Protein AF-A0A7S0H4V8-F1 (afdb_monomer)

Mean predicted aligned error: 13.7 Å

Nearest PDB structures (foldseek):
  8rz0-assembly2_C  TM=3.492E-01  e=2.418E+00  synthetic construct
  4it4-assembly7_A  TM=3.641E-01  e=3.269E+00  Drosophila melanogaster
  6y06-assembly1_A  TM=3.428E-01  e=9.391E+00  synthetic construct

pLDDT: mean 73.28, std 20.83, range [31.78, 95.0]

Organism: NCBI:txid33657

Radius of gyration: 23.45 Å; Cα contacts (8 Å, |Δi|>4): 124; chains: 1; bounding box: 43×92×41 Å

Structure (mmCIF, N/CA/C/O backbone):
data_AF-A0A7S0H4V8-F1
#
_entry.id   AF-A0A7S0H4V8-F1
#
loop_
_atom_site.group_PDB
_atom_site.id
_atom_site.type_symbol
_atom_site.label_atom_id
_atom_site.label_alt_id
_atom_site.label_comp_id
_atom_site.label_asym_id
_atom_site.label_entity_id
_atom_site.label_seq_id
_atom_site.pdbx_PDB_ins_code
_atom_site.Cartn_x
_atom_site.Cartn_y
_atom_site.Cartn_z
_atom_site.occupancy
_atom_site.B_iso_or_equiv
_atom_site.auth_seq_id
_atom_site.auth_comp_id
_atom_site.auth_asym_id
_atom_site.auth_atom_id
_atom_site.pdbx_PDB_model_num
ATOM 1 N N . GLY A 1 1 ? 16.195 70.737 -17.981 1.00 36.06 1 GLY A N 1
ATOM 2 C CA . GLY A 1 1 ? 15.405 70.785 -16.743 1.00 36.06 1 GLY A CA 1
ATOM 3 C C . GLY A 1 1 ? 14.201 69.910 -16.961 1.00 36.06 1 GLY A C 1
ATOM 4 O O . GLY A 1 1 ? 13.588 70.066 -18.002 1.00 36.06 1 GLY A O 1
ATOM 5 N N . GLU A 1 2 ? 14.006 68.956 -16.051 1.00 40.94 2 GLU A N 1
ATOM 6 C CA . GLU A 1 2 ? 12.861 68.050 -15.848 1.00 40.94 2 GLU A CA 1
ATOM 7 C C . GLU A 1 2 ? 11.725 68.018 -16.887 1.00 40.94 2 GLU A C 1
ATOM 9 O O . GLU A 1 2 ? 10.924 68.943 -16.983 1.00 40.94 2 GLU A O 1
ATOM 14 N N . GLU A 1 3 ? 11.585 66.863 -17.546 1.00 42.84 3 GLU A N 1
ATOM 15 C CA . GLU A 1 3 ? 10.307 66.353 -18.051 1.00 42.84 3 GLU A CA 1
ATOM 16 C C . GLU A 1 3 ? 9.836 65.223 -17.124 1.00 42.84 3 GLU A C 1
ATOM 18 O O . GLU A 1 3 ? 10.612 64.345 -16.739 1.00 42.84 3 GLU A O 1
ATOM 23 N N . THR A 1 4 ? 8.565 65.274 -16.728 1.00 39.94 4 THR A N 1
ATOM 24 C CA . THR A 1 4 ? 7.938 64.387 -15.746 1.00 39.94 4 THR A CA 1
ATOM 25 C C . THR A 1 4 ? 6.807 63.559 -16.363 1.00 39.94 4 THR A C 1
ATOM 27 O O . THR A 1 4 ? 5.944 64.076 -17.062 1.00 39.94 4 THR A O 1
ATOM 30 N N . THR A 1 5 ? 6.768 62.287 -15.943 1.00 41.66 5 THR A N 1
ATOM 31 C CA . THR A 1 5 ? 5.597 61.399 -15.730 1.00 41.66 5 THR A CA 1
ATOM 32 C C . THR A 1 5 ? 4.840 60.757 -16.904 1.00 41.66 5 THR A C 1
ATOM 34 O O . THR A 1 5 ? 4.457 61.406 -17.866 1.00 41.66 5 THR A O 1
ATOM 37 N N . GLY A 1 6 ? 4.509 59.464 -16.716 1.00 35.78 6 GLY A N 1
ATOM 38 C CA . GLY A 1 6 ? 3.428 58.751 -17.419 1.00 35.78 6 GLY A CA 1
ATOM 39 C C . GLY A 1 6 ? 3.743 57.284 -17.747 1.00 35.78 6 GLY A C 1
ATOM 40 O O . GLY A 1 6 ? 4.045 56.967 -18.885 1.00 35.78 6 GLY A O 1
ATOM 41 N N . THR A 1 7 ? 3.891 56.407 -16.749 1.00 38.94 7 THR A N 1
ATOM 42 C CA . THR A 1 7 ? 2.929 55.332 -16.407 1.00 38.94 7 THR A CA 1
ATOM 43 C C . THR A 1 7 ? 2.538 54.375 -17.545 1.00 38.94 7 THR A C 1
ATOM 45 O O . THR A 1 7 ? 1.841 54.711 -18.497 1.00 38.94 7 THR A O 1
ATOM 48 N N . THR A 1 8 ? 2.957 53.127 -17.348 1.00 45.47 8 THR A N 1
ATOM 49 C CA . THR A 1 8 ? 2.575 51.890 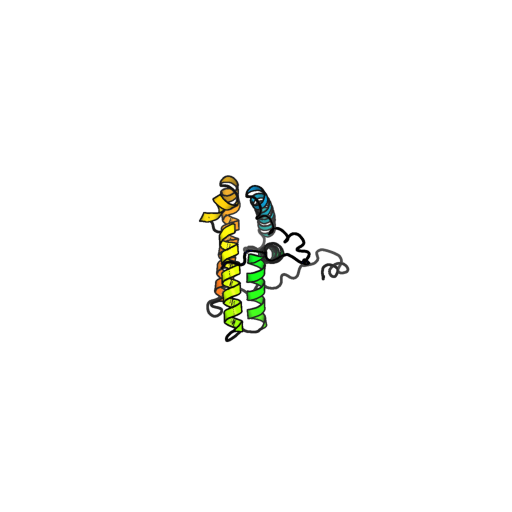-18.029 1.00 45.47 8 THR A CA 1
ATOM 50 C C . THR A 1 8 ? 1.081 51.599 -17.850 1.00 45.47 8 THR A C 1
ATOM 52 O O . THR A 1 8 ? 0.597 51.492 -16.724 1.00 45.47 8 THR A O 1
ATOM 55 N N . GLY A 1 9 ? 0.357 51.434 -18.961 1.00 34.31 9 GLY A N 1
ATOM 56 C CA . GLY A 1 9 ? -1.072 51.117 -18.998 1.00 34.31 9 GLY A CA 1
ATOM 57 C C . GLY A 1 9 ? -1.379 49.874 -19.841 1.00 34.31 9 GLY A C 1
ATOM 58 O O . GLY A 1 9 ? -1.216 49.893 -21.052 1.00 34.31 9 GLY A O 1
ATOM 59 N N . THR A 1 10 ? -1.789 48.814 -19.140 1.00 38.66 10 THR A N 1
ATOM 60 C CA . THR A 1 10 ? -2.775 47.757 -19.450 1.00 38.66 10 THR A CA 1
ATOM 61 C C . THR A 1 10 ? -3.207 47.457 -20.899 1.00 38.66 10 THR A C 1
ATOM 63 O O . THR A 1 10 ? -3.738 48.306 -21.607 1.00 38.66 10 THR A O 1
ATOM 66 N N . SER A 1 11 ? -3.137 46.167 -21.249 1.00 40.38 11 SER A N 1
ATOM 67 C CA . SER A 1 11 ? -4.160 45.350 -21.947 1.00 40.38 11 SER A CA 1
ATOM 68 C C . SER A 1 11 ? -3.777 43.881 -21.667 1.00 40.38 11 SER A C 1
ATOM 70 O O . SER A 1 11 ? -2.638 43.505 -21.927 1.00 40.38 11 SER A O 1
ATOM 72 N N . ALA A 1 12 ? -4.511 43.122 -20.836 1.00 41.91 12 ALA A N 1
ATOM 73 C CA . ALA A 1 12 ? -5.693 42.311 -21.198 1.00 41.91 12 ALA A CA 1
ATOM 74 C C . ALA A 1 12 ? -5.408 41.483 -22.474 1.00 41.91 12 ALA A C 1
ATOM 76 O O . ALA A 1 12 ? -4.994 42.041 -23.478 1.00 41.91 12 ALA A O 1
ATOM 77 N N . ASP A 1 13 ? -5.434 40.151 -22.488 1.00 45.25 13 ASP A N 1
ATOM 78 C CA . ASP A 1 13 ? -6.482 39.263 -21.998 1.00 45.25 13 ASP A CA 1
ATOM 79 C C . ASP A 1 13 ? -5.918 37.870 -21.685 1.00 45.25 13 ASP A C 1
ATOM 81 O O . ASP A 1 13 ? -5.017 37.363 -22.354 1.00 45.25 13 ASP A O 1
ATOM 85 N N . GLY A 1 14 ? -6.483 37.223 -20.675 1.00 36.59 14 GLY A N 1
ATOM 86 C CA . GLY A 1 14 ? -6.189 35.834 -20.366 1.00 36.59 14 GLY A CA 1
ATOM 87 C C . GLY A 1 14 ? -7.056 35.378 -19.214 1.00 36.59 14 GLY A C 1
ATOM 88 O O . GLY A 1 14 ? -6.651 35.487 -18.060 1.00 36.59 14 GLY A O 1
ATOM 89 N N . GLU A 1 15 ? -8.261 34.917 -19.545 1.00 44.41 15 GLU A N 1
ATOM 90 C CA . GLU A 1 15 ? -9.180 34.204 -18.662 1.00 44.41 15 GLU A CA 1
ATOM 91 C C . GLU A 1 15 ? -8.436 33.135 -17.846 1.00 44.41 15 GLU A C 1
ATOM 93 O O . GLU A 1 15 ? -8.220 32.003 -18.274 1.00 44.41 15 GLU A O 1
ATOM 98 N N . GLY A 1 16 ? -8.032 33.501 -16.634 1.00 36.69 16 GLY A N 1
ATOM 99 C CA . GLY A 1 16 ? -7.642 32.562 -15.599 1.00 36.69 16 GLY A CA 1
ATOM 100 C C . GLY A 1 16 ? -8.904 32.095 -14.895 1.00 36.69 16 GLY A C 1
ATOM 101 O O . GLY A 1 16 ? -9.250 32.632 -13.844 1.00 36.69 16 GLY A O 1
ATOM 102 N N . GLY A 1 17 ? -9.609 31.122 -15.482 1.00 38.47 17 GLY A N 1
ATOM 103 C CA . GLY A 1 17 ? -10.653 30.382 -14.770 1.00 38.47 17 GLY A CA 1
ATOM 104 C C . GLY A 1 17 ? -10.115 29.914 -13.409 1.00 38.47 17 GLY A C 1
ATOM 105 O O . GLY A 1 17 ? -8.915 29.635 -13.304 1.00 38.47 17 GLY A O 1
ATOM 106 N N . PRO A 1 18 ? -10.944 29.871 -12.348 1.00 41.97 18 PRO A N 1
ATOM 107 C CA . PRO A 1 18 ? -10.458 29.585 -11.007 1.00 41.97 18 PRO A CA 1
ATOM 108 C C . PRO A 1 18 ? -9.699 28.262 -11.031 1.00 41.97 18 PRO A C 1
ATOM 110 O O . PRO A 1 18 ? -10.263 27.215 -11.354 1.00 41.97 18 PRO A O 1
ATOM 113 N N . ALA A 1 19 ? -8.401 28.333 -10.725 1.00 42.78 19 ALA A N 1
ATOM 114 C CA . ALA A 1 19 ? -7.571 27.163 -10.520 1.00 42.78 19 ALA A CA 1
ATOM 115 C C . ALA A 1 19 ? -8.317 26.262 -9.537 1.00 42.78 19 ALA A C 1
ATOM 117 O O . ALA A 1 19 ? -8.572 26.671 -8.401 1.00 42.78 19 ALA A O 1
ATOM 118 N N . ALA A 1 20 ? -8.731 25.084 -10.012 1.00 37.00 20 ALA A N 1
ATOM 119 C CA . ALA A 1 20 ? -9.447 24.112 -9.208 1.00 37.00 20 ALA A CA 1
ATOM 120 C C . ALA A 1 20 ? -8.686 23.946 -7.892 1.00 37.00 20 ALA A C 1
ATOM 122 O O . ALA A 1 20 ? -7.507 23.574 -7.891 1.00 37.00 20 ALA A O 1
ATOM 123 N N . ALA A 1 21 ? -9.342 24.310 -6.787 1.00 37.84 21 ALA A N 1
ATOM 124 C CA . ALA A 1 21 ? -8.764 24.167 -5.466 1.00 37.84 21 ALA A CA 1
ATOM 125 C C . ALA A 1 21 ? -8.254 22.723 -5.331 1.00 37.84 21 ALA A C 1
ATOM 127 O O . ALA A 1 21 ? -8.946 21.795 -5.768 1.00 37.84 21 ALA A O 1
ATOM 128 N N . PRO A 1 22 ? -7.044 22.507 -4.782 1.00 39.72 22 PRO A N 1
ATOM 129 C CA . PRO A 1 22 ? -6.547 21.155 -4.574 1.00 39.72 22 PRO A CA 1
ATOM 130 C C . PRO A 1 22 ? -7.609 20.369 -3.793 1.00 39.72 22 PRO A C 1
ATOM 132 O O . PRO A 1 22 ? -8.215 20.951 -2.887 1.00 39.72 22 PRO A O 1
ATOM 135 N N . PRO A 1 23 ? -7.861 19.088 -4.129 1.00 44.66 23 PRO A N 1
ATOM 136 C CA . PRO A 1 23 ? -8.901 18.312 -3.470 1.00 44.66 23 PRO A CA 1
ATOM 137 C C . PRO A 1 23 ? -8.707 18.419 -1.959 1.00 44.66 23 PRO A C 1
ATOM 139 O O . PRO A 1 23 ? -7.590 18.227 -1.457 1.00 44.66 23 PRO A O 1
ATOM 142 N N . ALA A 1 24 ? -9.770 18.819 -1.257 1.00 47.47 24 ALA A N 1
ATOM 143 C CA . ALA A 1 24 ? -9.747 18.963 0.187 1.00 47.47 24 ALA A CA 1
ATOM 144 C C . ALA A 1 24 ? -9.226 17.649 0.776 1.00 47.47 24 ALA A C 1
ATOM 146 O O . ALA A 1 24 ? -9.747 16.577 0.482 1.00 47.47 24 ALA A O 1
ATOM 147 N N . LYS A 1 25 ? -8.138 17.720 1.548 1.00 62.81 25 LYS A N 1
ATOM 148 C CA . LYS A 1 25 ? -7.646 16.544 2.264 1.00 62.81 25 LYS A CA 1
ATOM 149 C C . LYS A 1 25 ? -8.747 16.130 3.228 1.00 62.81 25 LYS A C 1
ATOM 151 O O . LYS A 1 25 ? -9.124 16.943 4.069 1.00 62.81 25 LYS A O 1
ATOM 156 N N . ASP A 1 26 ? -9.230 14.901 3.084 1.00 72.75 26 ASP A N 1
ATOM 157 C CA . ASP A 1 26 ? -10.275 14.321 3.922 1.00 72.75 26 ASP A CA 1
ATOM 158 C C . ASP A 1 26 ? -10.075 14.675 5.404 1.00 72.75 26 ASP A C 1
ATOM 160 O O . ASP A 1 26 ? -8.989 14.493 5.980 1.00 72.75 26 ASP A O 1
ATOM 164 N N . GLY A 1 27 ? -11.138 15.163 6.043 1.00 81.94 27 GLY A N 1
ATOM 165 C CA . GLY A 1 27 ? -11.143 15.403 7.482 1.00 81.94 27 GLY A CA 1
ATOM 166 C C . GLY A 1 27 ? -10.911 14.106 8.277 1.00 81.94 27 GLY A C 1
ATOM 167 O O . GLY A 1 27 ? -11.078 13.005 7.743 1.00 81.94 27 GLY A O 1
ATOM 168 N N . PRO A 1 28 ? -10.520 14.187 9.563 1.00 83.62 28 PRO A N 1
ATOM 169 C CA . PRO A 1 28 ? -10.306 13.000 10.396 1.00 83.62 28 PRO A CA 1
ATOM 170 C C . PRO A 1 28 ? -11.510 12.051 10.463 1.00 83.62 28 PRO A C 1
ATOM 172 O O . PRO A 1 28 ? -11.329 10.835 10.437 1.00 83.62 28 PRO A O 1
ATOM 175 N N . GLU A 1 29 ? -12.730 12.591 10.500 1.00 84.69 29 GLU A N 1
ATOM 176 C CA . GLU A 1 29 ? -13.969 11.804 10.539 1.00 84.69 29 GLU A CA 1
ATOM 177 C C . GLU A 1 29 ? -14.218 11.049 9.232 1.00 84.69 29 GLU A C 1
ATOM 179 O O . GLU A 1 29 ? -14.523 9.857 9.254 1.00 84.69 29 GLU A O 1
ATOM 184 N N . GLU A 1 30 ? -14.009 11.704 8.089 1.00 86.94 30 GLU A N 1
ATOM 185 C CA . GLU A 1 30 ? -14.186 11.073 6.782 1.00 86.94 30 GLU A CA 1
ATOM 186 C C . GLU A 1 30 ? -13.150 9.961 6.557 1.00 86.94 30 GLU A C 1
ATOM 188 O O . GLU A 1 30 ? -13.489 8.858 6.120 1.00 86.94 30 GLU A O 1
ATOM 193 N N . ARG A 1 31 ? -11.893 10.200 6.958 1.00 87.12 31 ARG A N 1
ATOM 194 C CA . ARG A 1 31 ? -10.845 9.168 6.946 1.00 87.12 31 ARG A CA 1
ATOM 195 C C . ARG A 1 31 ? -11.180 8.006 7.874 1.00 87.12 31 ARG A C 1
ATOM 197 O O . ARG A 1 31 ? -11.025 6.855 7.479 1.00 87.12 31 ARG A O 1
ATOM 204 N N . CYS A 1 32 ? -11.687 8.284 9.074 1.00 89.25 32 CYS A N 1
ATOM 205 C CA . CYS A 1 32 ? -12.145 7.235 9.979 1.00 89.25 32 CYS A CA 1
ATOM 206 C C . CYS A 1 32 ? -13.275 6.396 9.357 1.00 89.25 32 CYS A C 1
ATOM 208 O O . CYS A 1 32 ? -13.242 5.169 9.448 1.00 89.25 32 CYS A O 1
ATOM 210 N N . GLY A 1 33 ? -14.241 7.027 8.680 1.00 90.06 33 GLY A N 1
ATOM 211 C CA . GLY A 1 33 ? -15.311 6.334 7.957 1.00 90.06 33 GLY A CA 1
ATOM 212 C C . GLY A 1 33 ? -14.779 5.407 6.860 1.00 90.06 33 GLY A C 1
ATOM 213 O O . GLY A 1 33 ? -15.146 4.231 6.817 1.00 90.06 33 GLY A O 1
ATOM 214 N N . LYS A 1 34 ? -13.841 5.894 6.036 1.00 88.88 34 LYS A N 1
ATOM 215 C CA . LYS A 1 34 ? -13.157 5.083 5.011 1.00 88.88 34 LYS A CA 1
ATOM 216 C C . LYS A 1 34 ? -12.432 3.889 5.637 1.00 88.88 34 LYS A C 1
ATOM 218 O O . LYS 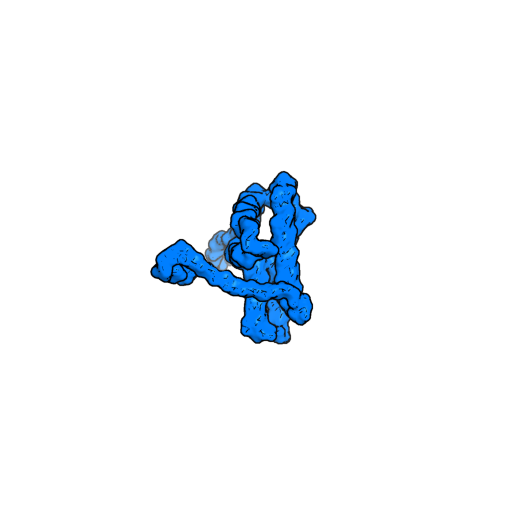A 1 34 ? -12.547 2.770 5.151 1.00 88.88 34 LYS A O 1
ATOM 223 N N . TYR A 1 35 ? -11.737 4.097 6.753 1.00 88.88 35 TYR A N 1
ATOM 224 C CA . TYR A 1 35 ? -10.988 3.033 7.423 1.00 88.88 35 TYR A CA 1
ATOM 225 C C . TYR A 1 35 ? -11.901 1.993 8.075 1.00 88.88 35 TYR A C 1
ATOM 227 O O . TYR A 1 35 ? -11.593 0.806 8.032 1.00 88.88 35 TYR A O 1
ATOM 235 N N . LYS A 1 36 ? -13.054 2.407 8.611 1.00 89.81 36 LYS A N 1
ATOM 236 C CA . LYS A 1 36 ? -14.090 1.487 9.099 1.00 89.81 36 LYS A CA 1
ATOM 237 C C . LYS A 1 36 ? -14.643 0.605 7.987 1.00 89.81 36 LYS A C 1
ATOM 239 O O . LYS A 1 36 ? -14.780 -0.597 8.198 1.00 89.81 36 LYS A O 1
ATOM 244 N N . LEU A 1 37 ? -14.897 1.176 6.808 1.00 89.56 37 LEU A N 1
ATOM 245 C CA . LEU A 1 37 ? -15.289 0.401 5.632 1.00 89.56 37 LEU A CA 1
ATOM 246 C C . LEU A 1 37 ? -14.202 -0.618 5.268 1.00 89.56 37 LEU A C 1
ATOM 248 O O . LEU A 1 37 ? -14.491 -1.802 5.140 1.00 89.56 37 LEU A O 1
ATOM 252 N N . TRP A 1 38 ? -12.941 -0.187 5.190 1.00 88.38 38 TRP A N 1
ATOM 253 C CA . TRP A 1 38 ? -11.824 -1.088 4.894 1.00 88.38 38 TRP A CA 1
ATOM 254 C C . TRP A 1 38 ? -11.676 -2.195 5.933 1.00 88.38 38 TRP A C 1
ATOM 256 O O . TRP A 1 38 ? -11.379 -3.325 5.571 1.00 88.38 38 TRP A O 1
ATOM 266 N N . LYS A 1 39 ? -11.913 -1.905 7.214 1.00 85.62 39 LYS A N 1
ATOM 267 C CA . LYS A 1 39 ? -11.873 -2.912 8.276 1.00 85.62 39 LYS A CA 1
ATOM 268 C C . LYS A 1 39 ? -13.008 -3.921 8.151 1.00 85.62 39 LYS A C 1
ATOM 270 O O . LYS A 1 39 ? -12.778 -5.103 8.405 1.00 85.62 39 LYS A O 1
ATOM 275 N N . ALA A 1 40 ? -14.206 -3.483 7.769 1.00 85.44 40 ALA A N 1
ATOM 276 C CA . ALA A 1 40 ? -15.320 -4.385 7.498 1.00 85.44 40 ALA A CA 1
ATOM 277 C C . ALA A 1 40 ? -14.983 -5.333 6.334 1.00 85.44 40 ALA A C 1
ATOM 279 O O . ALA A 1 40 ? -15.102 -6.545 6.493 1.00 85.44 40 ALA A O 1
ATOM 280 N N . GLU A 1 41 ? -14.456 -4.796 5.229 1.00 82.62 41 GLU A N 1
ATOM 281 C CA . GLU A 1 41 ? -13.983 -5.568 4.068 1.00 82.62 41 GLU A CA 1
ATOM 282 C C . GLU A 1 41 ? -12.841 -6.527 4.440 1.00 82.62 41 GLU A C 1
ATOM 284 O O . GLU A 1 41 ? -12.883 -7.710 4.113 1.00 82.62 41 GLU A O 1
ATOM 289 N N . TYR A 1 42 ? -11.842 -6.046 5.188 1.00 79.75 42 TYR A N 1
ATOM 290 C CA . TYR A 1 42 ? -10.729 -6.851 5.698 1.00 79.75 42 TYR A CA 1
ATOM 291 C C . TYR A 1 42 ? -11.229 -8.023 6.545 1.00 79.75 42 TYR A C 1
ATOM 293 O O . TYR A 1 42 ? -10.795 -9.153 6.358 1.00 79.75 42 TYR A O 1
ATOM 301 N N . THR A 1 43 ? -12.167 -7.765 7.460 1.00 77.88 43 THR A N 1
ATOM 302 C CA . THR A 1 43 ? -12.735 -8.792 8.346 1.00 77.88 43 THR A CA 1
ATOM 303 C C . THR A 1 43 ? -13.569 -9.802 7.559 1.00 77.88 43 THR A C 1
ATOM 305 O O . THR A 1 43 ? -13.459 -10.999 7.807 1.00 77.88 43 THR A O 1
ATOM 308 N N . ALA A 1 44 ? -14.362 -9.345 6.585 1.00 74.56 44 ALA A N 1
ATOM 309 C CA . ALA A 1 44 ? -15.133 -10.212 5.697 1.00 74.56 44 ALA A CA 1
ATOM 310 C C . ALA A 1 44 ? -14.229 -11.092 4.817 1.00 74.56 44 ALA A C 1
ATOM 312 O O . ALA A 1 44 ? -14.523 -12.268 4.613 1.00 74.56 44 ALA A O 1
ATOM 313 N N . ALA A 1 45 ? -13.098 -10.555 4.354 1.00 67.50 45 ALA A N 1
ATOM 314 C CA . ALA A 1 45 ? -12.088 -11.304 3.611 1.00 67.50 45 ALA A CA 1
ATOM 315 C C . ALA A 1 45 ? -11.279 -12.283 4.488 1.00 67.50 45 ALA A C 1
ATOM 317 O O . ALA A 1 45 ? -10.636 -13.178 3.947 1.00 67.50 45 ALA A O 1
ATOM 318 N N . PHE A 1 46 ? -11.301 -12.130 5.819 1.00 63.22 46 PHE A N 1
ATOM 319 C CA . PHE A 1 46 ? -10.544 -12.944 6.785 1.00 63.22 46 PHE A CA 1
ATOM 320 C C . PHE A 1 46 ? -11.381 -14.062 7.452 1.00 63.22 46 PHE A C 1
ATOM 322 O O . PHE A 1 46 ? -10.938 -14.682 8.419 1.00 63.22 46 PHE A O 1
ATOM 329 N N . VAL A 1 47 ? -12.596 -14.344 6.962 1.00 54.91 47 VAL A N 1
ATOM 330 C CA . VAL A 1 47 ? -13.431 -15.481 7.413 1.00 54.91 47 VAL A CA 1
ATOM 331 C C . VAL A 1 47 ? -12.675 -16.808 7.156 1.00 54.91 47 VAL A C 1
ATOM 333 O O . VAL A 1 47 ? -11.986 -16.931 6.144 1.00 54.91 47 VAL A O 1
ATOM 336 N N . PRO A 1 48 ? -12.713 -17.793 8.079 1.00 49.78 48 PRO A N 1
ATOM 337 C CA . PRO A 1 48 ? -11.531 -18.525 8.551 1.00 49.78 48 PRO A CA 1
ATOM 338 C C . PRO A 1 48 ? -11.138 -19.735 7.690 1.00 49.78 48 PRO A C 1
ATOM 340 O O . PRO A 1 48 ? -10.781 -20.778 8.232 1.00 49.78 48 PRO A O 1
ATOM 343 N N . SER A 1 49 ? -11.228 -19.643 6.362 1.00 47.25 49 SER A N 1
ATOM 344 C CA . SER A 1 49 ? -11.007 -20.807 5.500 1.00 47.25 49 SER A CA 1
ATOM 345 C C . SER A 1 49 ? -9.678 -20.857 4.760 1.00 47.25 49 SER A C 1
ATOM 347 O O . SER A 1 49 ? -9.520 -21.823 4.042 1.00 47.25 49 SER A O 1
ATOM 349 N N . ASP A 1 50 ? -8.746 -19.907 4.915 1.00 42.44 50 ASP A N 1
ATOM 350 C CA . ASP A 1 50 ? -7.315 -20.128 4.608 1.00 42.44 50 ASP A CA 1
ATOM 351 C C . ASP A 1 50 ? -6.466 -18.881 4.917 1.00 42.44 50 ASP A C 1
ATOM 353 O O . ASP A 1 50 ? -6.228 -18.039 4.059 1.00 42.44 50 ASP A O 1
ATOM 357 N N . SER A 1 51 ? -6.058 -18.767 6.188 1.00 41.44 51 SER A N 1
ATOM 358 C CA . SER A 1 51 ? -4.784 -18.261 6.761 1.00 41.44 51 SER A CA 1
ATOM 359 C C . SER A 1 51 ? -3.953 -17.123 6.123 1.00 41.44 51 SER A C 1
ATOM 361 O O . SER A 1 51 ? -2.864 -16.815 6.610 1.00 41.44 51 SER A O 1
ATOM 363 N N . THR A 1 52 ? -4.440 -16.408 5.124 1.00 52.09 52 THR A N 1
ATOM 364 C CA . THR A 1 52 ? -3.787 -15.234 4.552 1.00 52.09 52 THR A CA 1
ATOM 365 C C . THR A 1 52 ? -4.804 -14.110 4.506 1.00 52.09 52 THR A C 1
ATOM 367 O O . THR A 1 52 ? -5.960 -14.324 4.157 1.00 52.09 52 THR A O 1
ATOM 370 N N . VAL A 1 53 ? -4.398 -12.893 4.877 1.00 55.16 53 VAL A N 1
ATOM 371 C CA . VAL A 1 53 ? -5.117 -11.699 4.420 1.00 55.16 53 VAL A CA 1
ATOM 372 C C . VAL A 1 53 ? -5.203 -11.842 2.907 1.00 55.16 53 VAL A C 1
ATOM 374 O O . VAL A 1 53 ? -4.170 -11.757 2.243 1.00 55.16 53 VAL A O 1
ATOM 377 N N . GLY A 1 54 ? -6.387 -12.180 2.395 1.00 61.56 54 GLY A N 1
ATOM 378 C CA . GLY A 1 54 ? -6.517 -12.603 1.009 1.00 61.56 54 GLY A CA 1
ATOM 379 C C . GLY A 1 54 ? -5.994 -11.514 0.082 1.00 61.56 54 GLY A C 1
ATOM 380 O O . GLY A 1 54 ? -6.230 -10.327 0.330 1.00 61.56 54 GLY A O 1
ATOM 381 N N . ASP A 1 55 ? -5.317 -11.905 -1.001 1.00 66.25 55 ASP A N 1
ATOM 382 C CA . ASP A 1 55 ? -4.889 -10.975 -2.056 1.00 66.25 55 ASP A CA 1
ATOM 383 C C . ASP A 1 55 ? -6.044 -10.045 -2.490 1.00 66.25 55 ASP A C 1
ATOM 385 O O . ASP A 1 55 ? -5.806 -8.881 -2.800 1.00 66.25 55 ASP A O 1
ATOM 389 N N . GLY A 1 56 ? -7.302 -10.494 -2.357 1.00 73.50 56 GLY A N 1
ATOM 390 C CA . GLY A 1 56 ? -8.513 -9.695 -2.555 1.00 73.50 56 GLY A CA 1
ATOM 391 C C . GLY A 1 56 ? -8.597 -8.384 -1.752 1.00 73.50 56 GLY A C 1
ATOM 392 O O . GLY A 1 56 ? -9.031 -7.376 -2.310 1.00 73.50 56 GLY A O 1
ATOM 393 N N . PHE A 1 57 ? -8.149 -8.332 -0.490 1.00 82.44 57 PHE A N 1
ATOM 394 C CA . PHE A 1 57 ? -8.138 -7.071 0.272 1.00 82.44 57 PHE A CA 1
ATOM 395 C C . PHE A 1 57 ? -7.081 -6.099 -0.264 1.00 82.44 57 PHE A C 1
ATOM 397 O O . PHE A 1 57 ? -7.324 -4.898 -0.385 1.00 82.44 57 PHE A O 1
ATOM 404 N N . TYR A 1 58 ? -5.905 -6.606 -0.635 1.00 83.88 58 TYR A N 1
ATOM 405 C CA . TYR A 1 58 ? -4.859 -5.774 -1.226 1.00 83.88 58 TYR A CA 1
ATOM 406 C C . TYR A 1 58 ? -5.197 -5.340 -2.657 1.00 83.88 58 TYR A C 1
ATOM 408 O O . TYR A 1 58 ? -4.825 -4.235 -3.050 1.00 83.88 58 TYR A O 1
ATOM 416 N N . ASP A 1 59 ? -5.942 -6.151 -3.409 1.00 82.50 59 ASP A N 1
ATOM 417 C CA . ASP A 1 59 ? -6.515 -5.779 -4.703 1.00 82.50 59 ASP A CA 1
ATOM 418 C C . ASP A 1 59 ? -7.553 -4.662 -4.546 1.00 82.50 59 ASP A C 1
ATOM 420 O O . ASP A 1 59 ? -7.507 -3.672 -5.282 1.00 82.50 59 ASP A O 1
ATOM 424 N N . TYR A 1 60 ? -8.433 -4.764 -3.543 1.00 85.62 60 TYR A N 1
ATOM 425 C CA . TYR A 1 60 ? -9.352 -3.686 -3.174 1.00 85.62 60 TYR A CA 1
ATOM 426 C C . TYR A 1 60 ? -8.580 -2.400 -2.839 1.00 85.62 60 TYR A C 1
ATOM 428 O O . TYR A 1 60 ? -8.830 -1.350 -3.432 1.00 85.62 60 TYR A O 1
ATOM 436 N N . LEU A 1 61 ? -7.569 -2.466 -1.968 1.00 88.12 61 LEU A N 1
ATOM 437 C CA . LEU A 1 61 ? -6.743 -1.297 -1.648 1.00 88.12 61 LEU A CA 1
ATOM 438 C C . LEU A 1 61 ? -6.027 -0.738 -2.880 1.00 88.12 61 LEU A C 1
ATOM 440 O O . LEU A 1 61 ? -5.919 0.476 -3.028 1.00 88.12 61 LEU A O 1
ATOM 444 N N . ALA A 1 62 ? -5.566 -1.588 -3.795 1.00 89.00 62 ALA A N 1
ATOM 445 C CA . ALA A 1 62 ? -4.925 -1.137 -5.023 1.00 89.00 62 ALA A CA 1
ATOM 446 C C . ALA A 1 62 ? -5.887 -0.404 -5.977 1.00 89.00 62 ALA A C 1
ATOM 448 O O . ALA A 1 62 ? -5.429 0.417 -6.777 1.00 89.00 62 ALA A O 1
ATOM 449 N N . ALA A 1 63 ? -7.190 -0.685 -5.897 1.00 85.88 63 ALA A N 1
ATOM 450 C CA . ALA A 1 63 ? -8.229 -0.001 -6.661 1.00 85.88 63 ALA A CA 1
ATOM 451 C C . ALA A 1 63 ? -8.726 1.285 -5.977 1.00 85.88 63 ALA A C 1
ATOM 453 O O . ALA A 1 63 ? -8.995 2.270 -6.661 1.00 85.88 63 ALA A O 1
ATOM 454 N N . HIS A 1 64 ? -8.819 1.293 -4.644 1.00 86.62 64 HIS A N 1
ATOM 455 C CA . HIS A 1 64 ? -9.490 2.355 -3.885 1.00 86.62 64 HIS A CA 1
ATOM 456 C C . HIS A 1 64 ? -8.550 3.308 -3.134 1.00 86.62 64 HIS A C 1
ATOM 458 O O . HIS A 1 64 ? -8.985 4.373 -2.700 1.00 86.62 64 HIS A O 1
ATOM 464 N N . TYR A 1 65 ? -7.266 2.971 -2.994 1.00 88.94 65 TYR A N 1
ATOM 465 C CA . TYR A 1 65 ? -6.278 3.797 -2.305 1.00 88.94 65 TYR A CA 1
ATOM 466 C C . TYR A 1 65 ? -5.077 4.090 -3.212 1.00 88.94 65 TYR A C 1
ATOM 468 O O . TYR A 1 65 ? -4.171 3.270 -3.361 1.00 88.94 65 TYR A O 1
ATOM 476 N N . GLU A 1 66 ? -5.060 5.282 -3.824 1.00 91.00 66 GLU A N 1
ATOM 477 C CA . GLU A 1 66 ? -4.108 5.646 -4.891 1.00 91.00 66 GLU A CA 1
ATOM 478 C C . GLU A 1 66 ? -2.631 5.399 -4.529 1.00 91.00 66 GLU A C 1
ATOM 480 O O . GLU A 1 66 ? -1.967 4.692 -5.293 1.00 91.00 66 GLU A O 1
ATOM 485 N N . PRO A 1 67 ? -2.108 5.840 -3.366 1.00 92.12 67 PRO A N 1
ATOM 486 C CA . PRO A 1 67 ? -0.724 5.570 -2.983 1.00 92.12 67 PRO A CA 1
ATOM 487 C C . PRO A 1 67 ? -0.378 4.076 -2.925 1.00 92.12 67 PRO A C 1
ATOM 489 O O . PRO A 1 67 ? 0.721 3.675 -3.320 1.00 92.12 67 PRO A O 1
ATOM 492 N N . PHE A 1 68 ? -1.310 3.240 -2.458 1.00 92.50 68 PHE A N 1
ATOM 493 C CA . PHE A 1 68 ? -1.130 1.790 -2.423 1.00 92.50 68 PHE A CA 1
ATOM 494 C C . PHE A 1 68 ? -1.219 1.191 -3.834 1.00 92.50 68 PHE A C 1
ATOM 496 O O . PHE A 1 68 ? -0.348 0.422 -4.246 1.00 92.50 68 PHE A O 1
ATOM 503 N N . GLY A 1 69 ? -2.217 1.605 -4.617 1.00 91.62 69 GLY A N 1
ATOM 504 C CA . GLY A 1 69 ? -2.404 1.192 -6.006 1.00 91.62 69 GLY A CA 1
ATOM 505 C C . GLY A 1 69 ? -1.217 1.525 -6.905 1.00 91.62 69 GLY A C 1
ATOM 506 O O . GLY A 1 69 ? -0.826 0.707 -7.739 1.00 91.62 69 GLY A O 1
ATOM 507 N N . ALA A 1 70 ? -0.583 2.680 -6.707 1.00 92.56 70 ALA A N 1
ATOM 508 C CA . ALA A 1 70 ? 0.633 3.064 -7.411 1.00 92.56 70 ALA A CA 1
ATOM 509 C C . ALA A 1 70 ? 1.791 2.095 -7.119 1.00 92.56 70 ALA A C 1
ATOM 511 O O . ALA A 1 70 ? 2.448 1.627 -8.051 1.00 92.56 70 ALA A O 1
ATOM 512 N N . LEU A 1 71 ? 2.010 1.724 -5.850 1.00 92.75 71 LEU A N 1
ATOM 513 C CA . LEU A 1 71 ? 3.022 0.729 -5.471 1.00 92.75 71 LEU A CA 1
ATOM 514 C C . LEU A 1 71 ? 2.721 -0.645 -6.084 1.00 92.75 71 LEU A C 1
ATOM 516 O O . LEU A 1 71 ? 3.605 -1.261 -6.682 1.00 92.75 71 LEU A O 1
ATOM 520 N N . ALA A 1 72 ? 1.471 -1.104 -6.001 1.00 90.94 72 ALA A N 1
ATOM 521 C CA . ALA A 1 72 ? 1.056 -2.380 -6.578 1.00 90.94 72 ALA A CA 1
ATOM 522 C C . ALA A 1 72 ? 1.249 -2.414 -8.108 1.00 90.94 72 ALA A C 1
ATOM 524 O O . ALA A 1 72 ? 1.772 -3.388 -8.654 1.00 90.94 72 ALA A O 1
ATOM 525 N N . LYS A 1 73 ? 0.895 -1.331 -8.815 1.00 90.88 73 LYS A N 1
ATOM 526 C CA . LYS A 1 73 ? 1.105 -1.191 -10.267 1.00 90.88 73 LYS A CA 1
ATOM 527 C C . LYS A 1 73 ? 2.587 -1.216 -10.638 1.00 90.88 73 LYS A C 1
ATOM 529 O O . LYS A 1 73 ? 2.958 -1.957 -11.544 1.00 90.88 73 LYS A O 1
ATOM 534 N N . LEU A 1 74 ? 3.438 -0.476 -9.924 1.00 91.56 74 LEU A N 1
ATOM 535 C CA . LEU A 1 74 ? 4.884 -0.473 -10.174 1.00 91.56 74 LEU A CA 1
ATOM 536 C C . LEU A 1 74 ? 5.505 -1.856 -9.954 1.00 91.56 74 LEU A C 1
ATOM 538 O O . LEU A 1 74 ? 6.327 -2.293 -10.758 1.00 91.56 74 LEU A O 1
ATOM 542 N N . ARG A 1 75 ? 5.088 -2.574 -8.903 1.00 89.25 75 ARG A N 1
ATOM 543 C CA . ARG A 1 75 ? 5.554 -3.943 -8.651 1.00 89.25 75 ARG A CA 1
ATOM 544 C C . ARG A 1 75 ? 5.137 -4.901 -9.768 1.00 89.25 75 ARG A C 1
ATOM 546 O O . ARG A 1 75 ? 5.979 -5.667 -10.232 1.00 89.25 75 ARG A O 1
ATOM 553 N N . ARG A 1 76 ? 3.877 -4.844 -10.219 1.00 86.94 76 ARG A N 1
ATOM 554 C CA . ARG A 1 76 ? 3.385 -5.659 -11.345 1.00 86.94 76 ARG A CA 1
ATOM 555 C C . ARG A 1 76 ? 4.130 -5.353 -12.639 1.00 86.94 76 ARG A C 1
ATOM 557 O O . ARG A 1 76 ? 4.548 -6.281 -13.319 1.00 86.94 76 ARG A O 1
ATOM 564 N N . HIS A 1 77 ? 4.343 -4.073 -12.939 1.00 87.62 77 HIS A N 1
ATOM 565 C CA . HIS A 1 77 ? 5.091 -3.649 -14.117 1.00 87.62 77 HIS A CA 1
ATOM 566 C C . HIS A 1 77 ? 6.515 -4.216 -14.112 1.00 87.62 77 HIS A C 1
ATOM 568 O O . HIS A 1 77 ? 6.884 -4.901 -15.057 1.00 87.62 77 HIS A O 1
ATOM 574 N N . LEU A 1 78 ? 7.269 -4.027 -13.020 1.00 85.75 78 LEU A N 1
ATOM 575 C CA . LEU A 1 78 ? 8.631 -4.560 -12.895 1.00 85.75 78 LEU A CA 1
ATOM 576 C C . LEU A 1 78 ? 8.695 -6.079 -13.039 1.00 85.75 78 LEU A C 1
ATOM 578 O O . LEU A 1 78 ? 9.662 -6.592 -13.592 1.00 85.75 78 LEU A O 1
ATOM 582 N N . HIS A 1 79 ? 7.693 -6.796 -12.533 1.00 83.38 79 HIS A N 1
ATOM 583 C CA . HIS A 1 79 ? 7.632 -8.238 -12.718 1.00 83.38 79 HIS A CA 1
ATOM 584 C C . HIS A 1 79 ? 7.364 -8.622 -14.178 1.00 83.38 79 HIS A C 1
ATOM 586 O O . HIS A 1 79 ? 8.041 -9.495 -14.706 1.00 83.38 79 HIS A O 1
ATOM 592 N N . ALA A 1 80 ? 6.403 -7.965 -14.835 1.00 82.81 80 ALA A N 1
ATOM 593 C CA . ALA A 1 80 ? 6.021 -8.270 -16.213 1.00 82.81 80 ALA A CA 1
ATOM 594 C C . ALA A 1 80 ? 7.167 -8.050 -17.211 1.00 82.81 80 ALA A C 1
ATOM 596 O O . ALA A 1 80 ? 7.321 -8.830 -18.144 1.00 82.81 80 ALA A O 1
ATOM 597 N N . VAL A 1 81 ? 7.982 -7.014 -17.002 1.00 84.12 81 VAL A N 1
ATOM 598 C CA . VAL A 1 81 ? 9.105 -6.683 -17.895 1.00 84.12 81 VAL A CA 1
ATOM 599 C C . VAL A 1 81 ? 10.417 -7.384 -17.516 1.00 84.12 81 VAL A C 1
ATOM 601 O O . VAL A 1 81 ? 11.421 -7.201 -18.192 1.00 84.12 81 VAL A O 1
ATOM 604 N N . GLY A 1 82 ? 10.440 -8.176 -16.434 1.00 78.00 82 GLY A N 1
ATOM 605 C CA . GLY A 1 82 ? 11.660 -8.835 -15.944 1.00 78.00 82 GLY A CA 1
ATOM 606 C C . GLY A 1 82 ? 12.673 -7.888 -15.284 1.00 78.00 82 GLY A C 1
ATOM 607 O O . GLY A 1 82 ? 13.803 -8.282 -15.001 1.00 78.00 82 GLY A O 1
ATOM 608 N N . GLY A 1 83 ? 12.266 -6.650 -14.998 1.00 75.44 83 GLY A N 1
ATOM 609 C CA . GLY A 1 83 ? 13.104 -5.589 -14.450 1.00 75.44 83 GLY A CA 1
ATOM 610 C C . GLY A 1 83 ? 13.380 -4.459 -15.441 1.00 75.44 83 GLY A C 1
ATOM 611 O O . GLY A 1 83 ? 13.285 -4.610 -16.650 1.00 75.44 83 GLY A O 1
ATOM 612 N N . GLU A 1 84 ? 13.731 -3.299 -14.897 1.00 83.44 84 GLU A N 1
ATOM 613 C CA . GLU A 1 84 ? 14.087 -2.097 -15.656 1.00 83.44 84 GLU A CA 1
ATOM 614 C C . GLU A 1 84 ? 15.526 -1.698 -15.327 1.00 83.44 84 GLU A C 1
ATOM 616 O O . GLU A 1 84 ? 16.003 -1.965 -14.216 1.00 83.44 84 GLU A O 1
ATOM 621 N N . THR A 1 85 ? 16.202 -1.013 -16.252 1.00 82.38 85 THR A N 1
ATOM 622 C CA . THR A 1 85 ? 17.586 -0.542 -16.081 1.00 82.38 85 THR A CA 1
ATOM 623 C C . THR A 1 85 ? 17.718 0.968 -16.317 1.00 82.38 85 THR A C 1
ATOM 625 O O . THR A 1 85 ? 16.813 1.633 -16.830 1.00 82.38 85 THR A O 1
ATOM 628 N N . GLY A 1 86 ? 18.843 1.542 -15.877 1.00 87.38 86 GLY A N 1
ATOM 629 C CA . GLY A 1 86 ? 19.192 2.945 -16.117 1.00 87.38 86 GLY A CA 1
ATOM 630 C C . GLY A 1 86 ? 18.148 3.955 -15.618 1.00 87.38 86 GLY A C 1
ATOM 631 O O . GLY A 1 86 ? 17.590 3.823 -14.529 1.00 87.38 86 GLY A O 1
ATOM 632 N N . LYS A 1 87 ? 17.866 4.978 -16.434 1.00 88.19 87 LYS A N 1
ATOM 633 C CA . LYS A 1 87 ? 16.989 6.104 -16.060 1.00 88.19 87 LYS A CA 1
ATOM 634 C C . LYS A 1 87 ? 15.545 5.687 -15.765 1.00 88.19 87 LYS A C 1
ATOM 636 O O . LYS A 1 87 ? 14.889 6.304 -14.924 1.00 88.19 87 LYS A O 1
ATOM 641 N N . ALA A 1 88 ? 15.047 4.662 -16.458 1.00 87.94 88 ALA A N 1
ATOM 642 C CA . ALA A 1 88 ? 13.686 4.165 -16.280 1.00 87.94 88 ALA A CA 1
ATOM 643 C C . ALA A 1 88 ? 13.532 3.505 -14.901 1.00 87.94 88 ALA A C 1
ATOM 645 O O . ALA A 1 88 ? 12.615 3.827 -14.137 1.00 87.94 88 ALA A O 1
ATOM 646 N N . ARG A 1 89 ? 14.544 2.723 -14.505 1.00 89.69 89 ARG A N 1
ATOM 647 C CA . ARG A 1 89 ? 14.641 2.146 -13.167 1.00 89.69 89 ARG A CA 1
ATOM 648 C C . ARG A 1 89 ? 14.646 3.200 -12.067 1.00 89.69 89 ARG A C 1
ATOM 650 O O . ARG A 1 89 ? 13.853 3.115 -11.130 1.00 89.69 89 ARG A O 1
ATOM 657 N N . GLU A 1 90 ? 15.488 4.220 -12.195 1.00 90.94 90 GLU A N 1
ATOM 658 C CA . GLU A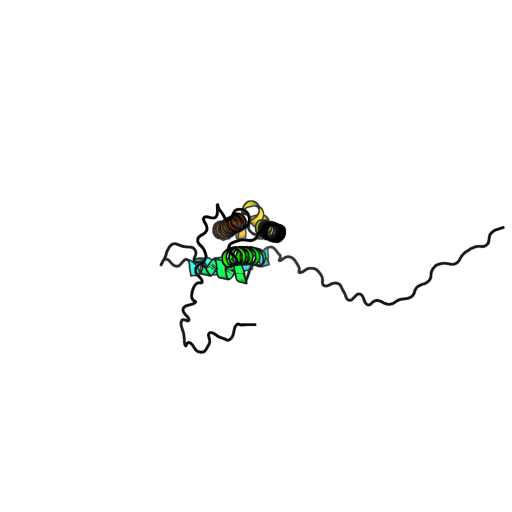 1 90 ? 15.530 5.310 -11.218 1.00 90.94 90 GLU A CA 1
ATOM 659 C C . GLU A 1 90 ? 14.188 6.053 -11.112 1.00 90.94 90 GLU A C 1
ATOM 661 O O . GLU A 1 90 ? 13.766 6.451 -10.024 1.00 90.94 90 GLU A O 1
ATOM 666 N N . ALA A 1 91 ? 13.489 6.253 -12.234 1.00 92.75 91 ALA A N 1
ATOM 667 C CA . ALA A 1 91 ? 12.176 6.890 -12.238 1.00 92.75 91 ALA A CA 1
ATOM 668 C C . ALA A 1 91 ? 11.129 6.049 -11.489 1.00 92.75 91 ALA A C 1
ATOM 670 O O . ALA A 1 91 ? 10.329 6.606 -10.733 1.00 92.75 91 ALA A O 1
ATOM 671 N N . ILE A 1 92 ? 11.156 4.725 -11.655 1.00 92.31 92 ILE A N 1
ATOM 672 C CA . ILE A 1 92 ? 10.296 3.787 -10.923 1.00 92.31 92 ILE A CA 1
ATOM 673 C C . ILE A 1 92 ? 10.588 3.830 -9.421 1.00 92.31 92 ILE A C 1
ATOM 675 O O . ILE A 1 92 ? 9.659 3.935 -8.619 1.00 92.31 92 ILE A O 1
ATOM 679 N N . GLU A 1 93 ? 11.860 3.815 -9.024 1.00 93.25 93 GLU A N 1
ATOM 680 C CA . GLU A 1 93 ? 12.249 3.878 -7.613 1.00 93.25 93 GLU A CA 1
ATOM 681 C C . GLU A 1 93 ? 11.813 5.193 -6.960 1.00 93.25 93 GLU A C 1
ATOM 683 O O . GLU A 1 93 ? 11.215 5.182 -5.880 1.00 93.25 93 GLU A O 1
ATOM 688 N N . ARG A 1 94 ? 12.015 6.327 -7.644 1.00 94.69 94 ARG A N 1
ATOM 689 C CA . ARG A 1 94 ? 11.536 7.639 -7.183 1.00 94.69 94 ARG A CA 1
ATOM 690 C C . ARG A 1 94 ? 10.016 7.667 -7.024 1.00 94.69 94 ARG A C 1
ATOM 692 O O . ARG A 1 94 ? 9.521 8.164 -6.009 1.00 94.69 94 ARG A O 1
ATOM 699 N N . LYS A 1 95 ? 9.270 7.113 -7.988 1.00 94.31 95 LYS A N 1
ATOM 700 C CA . LYS A 1 95 ? 7.803 6.998 -7.909 1.00 94.31 95 LYS A CA 1
ATOM 701 C C . LYS A 1 95 ? 7.380 6.150 -6.708 1.00 94.31 95 LYS A C 1
ATOM 703 O O . LYS A 1 95 ? 6.553 6.603 -5.923 1.00 94.31 95 LYS A O 1
ATOM 708 N N . ALA A 1 96 ? 8.001 4.991 -6.498 1.00 94.62 96 ALA A N 1
ATOM 709 C CA . ALA A 1 96 ? 7.682 4.123 -5.367 1.00 94.62 96 ALA A CA 1
ATOM 710 C C . ALA A 1 96 ? 7.970 4.781 -4.012 1.00 94.62 96 ALA A C 1
ATOM 712 O O . ALA A 1 96 ? 7.139 4.719 -3.108 1.00 94.62 96 ALA A O 1
ATOM 713 N N . VAL A 1 97 ? 9.103 5.475 -3.865 1.00 94.88 97 VAL A N 1
ATOM 714 C CA . VAL A 1 97 ? 9.412 6.224 -2.635 1.00 94.88 97 VAL A CA 1
ATOM 715 C C . VAL A 1 97 ? 8.384 7.330 -2.385 1.00 94.88 97 VAL A C 1
ATOM 717 O O . VAL A 1 97 ? 7.961 7.521 -1.244 1.00 94.88 97 VAL A O 1
ATOM 720 N N . LYS A 1 98 ? 7.942 8.038 -3.433 1.00 94.62 98 LYS A N 1
ATOM 721 C CA . LYS A 1 98 ? 6.914 9.082 -3.321 1.00 94.62 98 LYS A CA 1
ATOM 722 C C . LYS A 1 98 ? 5.570 8.506 -2.865 1.00 94.62 98 LYS A C 1
ATOM 724 O O . LYS A 1 98 ? 5.003 9.027 -1.904 1.00 94.62 98 LYS A O 1
ATOM 729 N N . SER A 1 99 ? 5.098 7.432 -3.499 1.00 93.94 99 SER A N 1
ATOM 730 C CA . SER A 1 99 ? 3.839 6.764 -3.141 1.00 93.94 99 SER A CA 1
ATOM 731 C C . SER A 1 99 ? 3.886 6.197 -1.721 1.00 93.94 99 SER A C 1
ATOM 733 O O . SER A 1 99 ? 2.984 6.450 -0.927 1.00 93.94 99 SER A O 1
ATOM 735 N N . TYR A 1 100 ? 4.989 5.546 -1.337 1.00 95.00 100 TYR A N 1
ATOM 736 C CA . TYR A 1 100 ? 5.185 5.065 0.032 1.00 95.00 100 TYR A CA 1
ATOM 737 C C . TYR A 1 100 ? 5.177 6.202 1.065 1.00 95.00 100 TYR A C 1
ATOM 739 O O . TYR A 1 100 ? 4.560 6.086 2.121 1.00 95.00 100 TYR A O 1
ATOM 747 N N . LYS A 1 101 ? 5.823 7.337 0.769 1.00 93.19 101 LYS A N 1
ATOM 748 C CA . LYS A 1 101 ? 5.841 8.497 1.673 1.00 93.19 101 LYS A CA 1
ATOM 749 C C . LYS A 1 101 ? 4.458 9.128 1.840 1.00 93.19 101 LYS A C 1
ATOM 751 O O . LYS A 1 101 ? 4.174 9.632 2.924 1.00 93.19 101 LYS A O 1
ATOM 756 N N . ALA A 1 102 ? 3.635 9.152 0.790 1.00 91.19 102 ALA A N 1
ATOM 757 C CA . ALA A 1 102 ? 2.244 9.590 0.891 1.00 91.19 102 ALA A CA 1
ATOM 758 C C . ALA A 1 102 ? 1.466 8.645 1.814 1.00 91.19 102 ALA A C 1
ATOM 760 O O . ALA A 1 102 ? 0.949 9.090 2.832 1.00 91.19 102 ALA A O 1
ATOM 761 N N . LEU A 1 103 ? 1.547 7.341 1.550 1.00 90.94 103 LEU A N 1
ATOM 762 C CA . LEU A 1 103 ? 0.880 6.310 2.339 1.00 90.94 103 LEU A CA 1
ATOM 763 C C . LEU A 1 103 ? 1.275 6.333 3.827 1.00 90.94 103 LEU A C 1
ATOM 765 O O . LEU A 1 103 ? 0.424 6.325 4.712 1.00 90.94 103 LEU A O 1
ATOM 769 N N . SER A 1 104 ? 2.571 6.466 4.115 1.00 90.19 104 SER A N 1
ATOM 770 C CA . SER A 1 104 ? 3.125 6.571 5.473 1.00 90.19 104 SER A CA 1
ATOM 771 C C . SER A 1 104 ? 2.646 7.810 6.246 1.00 90.19 104 SER A C 1
ATOM 773 O O . SER A 1 104 ? 2.850 7.905 7.455 1.00 90.19 104 SER A O 1
ATOM 775 N N . LYS A 1 105 ? 2.050 8.819 5.607 1.00 87.75 105 LYS A N 1
ATOM 776 C CA . LYS A 1 105 ? 1.438 9.931 6.353 1.00 87.75 105 LYS A CA 1
ATOM 777 C C . LYS A 1 105 ? 0.064 9.565 6.903 1.00 87.75 105 LYS A C 1
ATOM 779 O O . LYS A 1 105 ? -0.302 10.101 7.944 1.00 87.75 105 LYS A O 1
ATOM 784 N N . ASP A 1 106 ? -0.630 8.648 6.240 1.00 82.44 106 ASP A N 1
ATOM 785 C CA . ASP A 1 106 ? -2.039 8.359 6.489 1.00 82.44 106 ASP A CA 1
ATOM 786 C C . ASP A 1 106 ? -2.259 7.086 7.314 1.00 82.44 106 ASP A C 1
ATOM 788 O O . ASP A 1 106 ? -3.214 7.030 8.090 1.00 82.44 106 ASP A O 1
ATOM 792 N N . CYS A 1 107 ? -1.376 6.086 7.191 1.00 84.00 107 CYS A N 1
ATOM 793 C CA . CYS A 1 107 ? -1.536 4.787 7.860 1.00 84.00 107 CYS A CA 1
ATOM 794 C C . CYS A 1 107 ? -0.370 4.377 8.775 1.00 84.00 107 CYS A C 1
ATOM 796 O O . CYS A 1 107 ? -0.394 3.285 9.333 1.00 84.00 107 CYS A O 1
ATOM 798 N N . HIS A 1 108 ? 0.659 5.215 8.947 1.00 87.50 108 HIS A N 1
ATOM 799 C CA . HIS A 1 108 ? 1.745 4.899 9.882 1.00 87.50 108 HIS A CA 1
ATOM 800 C C . HIS A 1 108 ? 1.217 4.896 11.322 1.00 87.50 108 HIS A C 1
ATOM 802 O O . HIS A 1 108 ? 0.561 5.873 11.695 1.00 87.50 108 HIS A O 1
ATOM 808 N N . PRO A 1 109 ? 1.536 3.882 12.148 1.00 82.00 109 PRO A N 1
ATOM 809 C CA . PRO A 1 109 ? 0.955 3.717 13.484 1.00 82.00 109 PRO A CA 1
ATOM 810 C C . PRO A 1 109 ? 1.111 4.970 14.358 1.00 82.00 109 PRO A C 1
ATOM 812 O O . PRO A 1 109 ? 0.131 5.459 14.909 1.00 82.00 109 PRO A O 1
ATOM 815 N N . ASP A 1 110 ? 2.292 5.595 14.370 1.00 86.31 110 ASP A N 1
ATOM 816 C CA . ASP A 1 110 ? 2.517 6.838 15.136 1.00 86.31 110 ASP A CA 1
ATOM 817 C C . ASP A 1 110 ? 1.714 8.058 14.651 1.00 86.31 110 ASP A C 1
ATOM 819 O O . ASP A 1 110 ? 1.473 9.002 15.403 1.00 86.31 110 ASP A O 1
ATOM 823 N N . LYS A 1 111 ? 1.312 8.082 13.377 1.00 87.19 111 LYS A N 1
ATOM 824 C CA . LYS A 1 111 ? 0.580 9.211 12.776 1.00 87.19 111 LYS A CA 1
ATOM 825 C C . LYS A 1 111 ? -0.921 8.958 12.713 1.00 87.19 111 LYS A C 1
ATOM 827 O O . LYS A 1 111 ? -1.685 9.915 12.592 1.00 87.19 111 LYS A O 1
ATOM 832 N N . LEU A 1 112 ? -1.343 7.701 12.836 1.00 86.44 112 LEU A N 1
ATOM 833 C CA . LEU A 1 112 ? -2.729 7.271 12.731 1.00 86.44 112 LEU A CA 1
ATOM 834 C C . LEU A 1 112 ? -3.657 8.001 13.726 1.00 86.44 112 LEU A C 1
ATOM 836 O O . LEU A 1 112 ? -4.677 8.525 13.275 1.00 86.44 112 LEU A O 1
ATOM 840 N N . PRO A 1 113 ? -3.310 8.184 15.022 1.00 88.25 113 PRO A N 1
ATOM 841 C CA . PRO A 1 113 ? -4.148 8.948 15.955 1.00 88.25 113 PRO A CA 1
ATOM 842 C C . PRO A 1 113 ? -4.384 10.399 15.529 1.00 88.25 113 PRO A C 1
ATOM 844 O O . PRO A 1 113 ? -5.469 10.934 15.741 1.00 88.25 113 PRO A O 1
ATOM 847 N N . ARG A 1 114 ? -3.392 11.038 14.894 1.00 86.31 114 ARG A N 1
ATOM 848 C CA . ARG A 1 114 ? -3.530 12.391 14.327 1.00 86.31 114 ARG A CA 1
ATOM 849 C C . ARG A 1 114 ? -4.322 12.402 13.022 1.00 86.31 114 ARG A C 1
ATOM 851 O O . ARG A 1 114 ? -4.94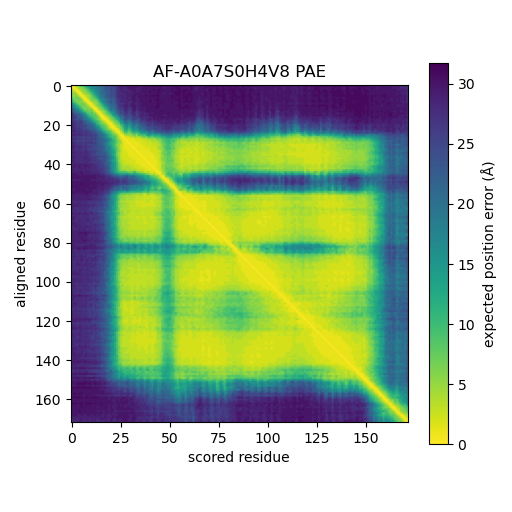6 13.411 12.708 1.00 86.31 114 ARG A O 1
ATOM 858 N N . ALA A 1 115 ? -4.267 11.321 12.252 1.00 83.31 115 ALA A N 1
ATOM 859 C CA . ALA A 1 115 ? -4.962 11.213 10.978 1.00 83.31 115 ALA A CA 1
ATOM 860 C C . ALA A 1 115 ? -6.472 10.997 11.158 1.00 83.31 115 ALA A C 1
ATOM 862 O O . ALA A 1 115 ? -7.245 11.623 10.443 1.00 83.31 115 ALA A O 1
ATOM 863 N N . VAL A 1 116 ? -6.894 10.160 12.113 1.00 86.00 116 VAL A N 1
ATOM 864 C CA . VAL A 1 116 ? -8.306 9.735 12.250 1.00 86.00 116 VAL A CA 1
ATOM 865 C C . VAL A 1 116 ? -8.907 9.897 13.644 1.00 86.00 116 VAL A C 1
ATOM 867 O O . VAL A 1 116 ? -10.042 9.493 13.883 1.00 86.00 116 VAL A O 1
ATOM 870 N N . GLY A 1 117 ? -8.166 10.490 14.579 1.00 88.50 117 GLY A N 1
ATOM 871 C CA . GLY A 1 117 ? -8.559 10.577 15.983 1.00 88.50 117 GLY A CA 1
ATOM 872 C C . GLY A 1 117 ? -8.192 9.318 16.775 1.00 88.50 117 GLY A C 1
ATOM 873 O O . GLY A 1 117 ? -8.146 8.205 16.247 1.00 88.50 117 GLY A O 1
ATOM 874 N N . ALA A 1 118 ? -7.929 9.489 18.074 1.00 87.94 118 ALA A N 1
AT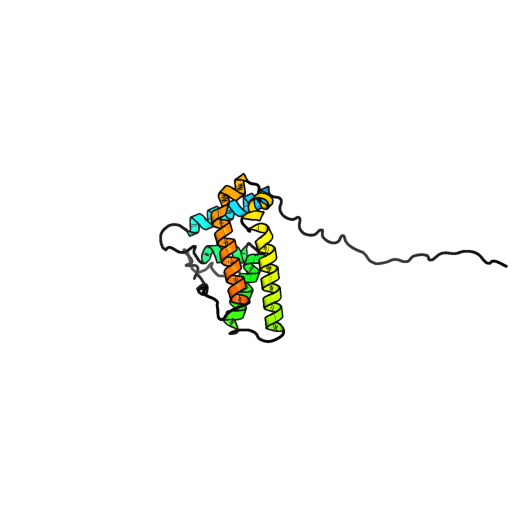OM 875 C CA . ALA A 1 118 ? -7.378 8.435 18.931 1.00 87.94 118 ALA A CA 1
ATOM 876 C C . ALA A 1 118 ? -8.295 7.205 19.070 1.00 87.94 118 ALA A C 1
ATOM 878 O O . ALA A 1 118 ? -7.816 6.073 19.011 1.00 87.94 118 ALA A O 1
ATOM 879 N N . ALA A 1 119 ? -9.608 7.419 19.210 1.00 87.75 119 ALA A N 1
ATOM 880 C CA . ALA A 1 119 ? -10.580 6.331 19.331 1.00 87.75 119 ALA A CA 1
ATOM 881 C C . ALA A 1 119 ? -10.610 5.455 18.068 1.00 87.75 119 ALA A C 1
ATOM 883 O O . ALA A 1 119 ? -10.534 4.232 18.161 1.00 87.75 119 ALA A O 1
ATOM 884 N N . CYS A 1 120 ? -10.638 6.086 16.890 1.00 88.69 120 CYS A N 1
ATOM 885 C CA . CYS A 1 120 ? -10.638 5.378 15.614 1.00 88.69 120 CYS A CA 1
ATOM 886 C C . CYS A 1 120 ? -9.299 4.684 15.340 1.00 88.69 120 CYS A C 1
ATOM 888 O O . CYS A 1 120 ? -9.272 3.539 14.902 1.00 88.69 120 CYS A O 1
ATOM 890 N N . ALA A 1 121 ? -8.178 5.338 15.658 1.00 88.69 121 ALA A N 1
ATOM 891 C CA . ALA A 1 121 ? -6.852 4.756 15.484 1.00 88.69 121 ALA A CA 1
ATOM 892 C C . ALA A 1 121 ? -6.677 3.461 16.288 1.00 88.69 121 ALA A C 1
ATOM 894 O O . ALA A 1 121 ? -6.203 2.472 15.740 1.00 88.69 121 ALA A O 1
ATOM 895 N N . LYS A 1 122 ? -7.133 3.431 17.548 1.00 89.00 122 LYS A N 1
ATOM 896 C CA . LYS A 1 122 ? -7.095 2.219 18.380 1.00 89.00 122 LYS A CA 1
ATOM 897 C C . LYS A 1 122 ? -7.909 1.075 17.772 1.00 89.00 122 LYS A C 1
ATOM 899 O O . LYS A 1 122 ? -7.513 -0.081 17.859 1.00 89.00 122 LYS A O 1
ATOM 904 N N . GLU A 1 123 ? -9.039 1.397 17.151 1.00 88.50 123 GLU A N 1
ATOM 905 C CA . GLU A 1 123 ? -9.920 0.418 16.518 1.00 88.50 123 GLU A CA 1
ATOM 906 C C . GLU A 1 123 ? -9.323 -0.184 15.231 1.00 88.50 123 GLU A C 1
ATOM 908 O O . GLU A 1 123 ? -9.635 -1.326 14.887 1.00 88.50 123 GLU A O 1
ATOM 913 N N . MET A 1 124 ? -8.488 0.584 14.523 1.00 86.25 124 MET A N 1
ATOM 914 C CA . MET A 1 124 ? -7.940 0.261 13.198 1.00 86.25 124 MET A CA 1
ATOM 915 C C . MET A 1 124 ? -6.460 -0.151 13.220 1.00 86.25 124 MET A C 1
ATOM 917 O O . MET A 1 124 ? -5.935 -0.513 12.168 1.00 86.25 124 MET A O 1
ATOM 921 N N . ASP A 1 125 ? -5.784 -0.091 14.374 1.00 85.31 125 ASP A N 1
ATOM 922 C CA . ASP A 1 125 ? -4.321 -0.226 14.489 1.00 85.31 125 ASP A CA 1
ATOM 923 C C . ASP A 1 125 ? -3.781 -1.481 13.791 1.00 85.31 125 ASP A C 1
ATOM 925 O O . ASP A 1 125 ? -2.894 -1.386 12.945 1.00 85.31 125 ASP A O 1
ATOM 929 N N . GLY A 1 126 ? -4.380 -2.645 14.063 1.00 86.19 126 GLY A N 1
ATOM 930 C CA . GLY A 1 126 ? -3.950 -3.913 13.468 1.00 86.19 126 GLY A CA 1
ATOM 931 C C . GLY A 1 126 ? -4.069 -3.939 11.940 1.00 86.19 126 GLY A C 1
ATOM 932 O O . GLY A 1 126 ? -3.122 -4.322 11.255 1.00 86.19 126 GLY A O 1
ATOM 933 N N . MET A 1 127 ? -5.199 -3.473 11.394 1.00 87.44 127 MET A N 1
ATOM 934 C CA . MET A 1 127 ? -5.399 -3.386 9.943 1.00 87.44 127 MET A CA 1
ATOM 935 C C . MET A 1 127 ? -4.409 -2.397 9.321 1.00 87.44 127 MET A C 1
ATOM 937 O O . MET A 1 127 ? -3.780 -2.700 8.311 1.00 87.44 127 MET A O 1
ATOM 941 N N . MET A 1 128 ? -4.237 -1.219 9.924 1.00 88.38 128 MET A N 1
ATOM 942 C CA . MET A 1 128 ? -3.366 -0.186 9.365 1.00 88.38 128 MET A CA 1
ATOM 943 C C . MET A 1 128 ? -1.894 -0.532 9.426 1.00 88.38 128 MET A C 1
ATOM 945 O O . MET A 1 128 ? -1.166 -0.229 8.481 1.00 88.38 128 MET A O 1
ATOM 949 N N . ARG A 1 129 ? -1.474 -1.244 10.470 1.00 88.69 129 ARG A N 1
ATOM 950 C CA . ARG A 1 129 ? -0.159 -1.869 10.530 1.00 88.69 129 ARG A CA 1
ATOM 951 C C . ARG A 1 129 ? 0.024 -2.863 9.383 1.00 88.69 129 ARG A C 1
ATOM 953 O O . ARG A 1 129 ? 0.987 -2.734 8.640 1.00 88.69 129 ARG A O 1
ATOM 960 N N . ALA A 1 130 ? -0.939 -3.755 9.140 1.00 86.88 130 ALA A N 1
ATOM 961 C CA . ALA A 1 130 ? -0.861 -4.708 8.029 1.00 86.88 130 ALA A CA 1
ATOM 962 C C . ALA A 1 130 ? -0.805 -4.027 6.643 1.00 86.88 130 ALA A C 1
ATOM 964 O O . ALA A 1 130 ? -0.076 -4.475 5.754 1.00 86.88 130 ALA A O 1
ATOM 965 N N . VAL A 1 131 ? -1.546 -2.930 6.443 1.00 89.25 131 VAL A N 1
ATOM 966 C CA . VAL A 1 131 ? -1.478 -2.120 5.211 1.00 89.25 131 VAL A CA 1
ATOM 967 C C . VAL A 1 131 ? -0.113 -1.453 5.066 1.00 89.25 131 VAL A C 1
ATOM 969 O O . VAL A 1 131 ? 0.478 -1.482 3.983 1.00 89.25 131 VAL A O 1
ATOM 972 N N . PHE A 1 132 ? 0.394 -0.864 6.148 1.00 91.31 132 PHE A N 1
ATOM 973 C CA . PHE A 1 132 ? 1.693 -0.205 6.181 1.00 91.31 132 PHE A CA 1
ATOM 974 C C . PHE A 1 132 ? 2.838 -1.185 5.890 1.00 91.31 132 PHE A C 1
ATOM 976 O O . PHE A 1 132 ? 3.636 -0.926 4.988 1.00 91.31 132 PHE A O 1
ATOM 983 N N . ASP A 1 133 ? 2.86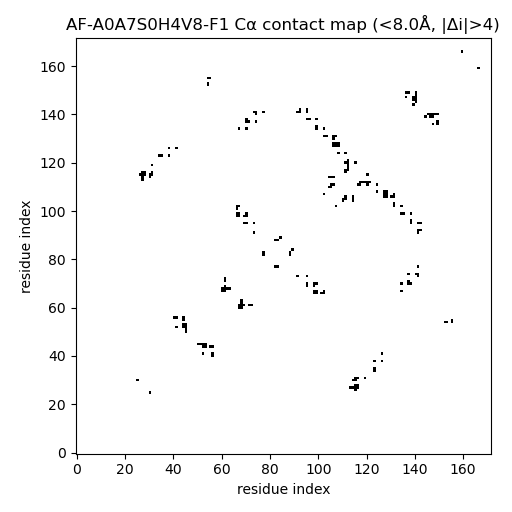1 -2.336 6.561 1.00 89.75 133 ASP A N 1
ATOM 984 C CA . ASP A 1 133 ? 3.881 -3.375 6.391 1.00 89.75 133 ASP A CA 1
ATOM 985 C C . ASP A 1 133 ? 3.868 -3.927 4.957 1.00 89.75 133 ASP A C 1
ATOM 987 O O . ASP A 1 133 ? 4.915 -4.073 4.316 1.00 89.75 133 ASP A O 1
ATOM 991 N N . ARG A 1 134 ? 2.676 -4.156 4.381 1.00 89.12 134 ARG A N 1
ATOM 992 C CA . ARG A 1 134 ? 2.552 -4.573 2.975 1.00 89.12 134 ARG A CA 1
ATOM 993 C C . ARG A 1 134 ? 3.075 -3.502 2.020 1.00 89.12 134 ARG A C 1
ATOM 995 O O . ARG A 1 134 ? 3.748 -3.834 1.044 1.00 89.12 134 ARG A O 1
ATOM 1002 N N . ALA A 1 135 ? 2.789 -2.228 2.276 1.00 91.94 135 ALA A N 1
ATOM 1003 C CA . ALA A 1 135 ? 3.282 -1.129 1.452 1.00 91.94 135 ALA A CA 1
ATOM 1004 C C . ALA A 1 135 ? 4.808 -0.968 1.546 1.00 91.94 135 ALA A C 1
ATOM 1006 O O . ALA A 1 135 ? 5.465 -0.718 0.530 1.00 91.94 135 ALA A O 1
ATOM 1007 N N . GLU A 1 136 ? 5.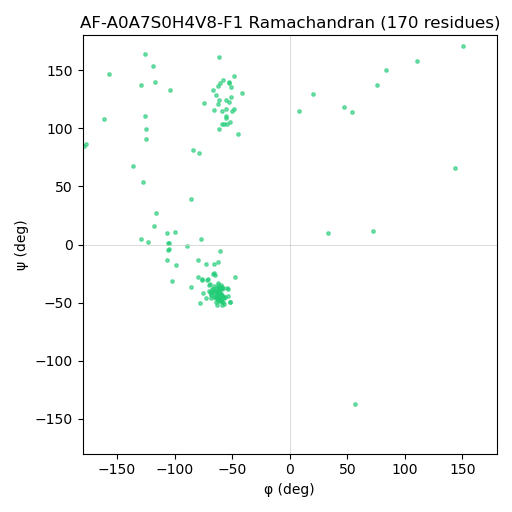386 -1.150 2.736 1.00 92.19 136 GLU A N 1
ATOM 1008 C CA . GLU A 1 136 ? 6.835 -1.171 2.926 1.00 92.19 136 GLU A CA 1
ATOM 1009 C C . GLU A 1 136 ? 7.468 -2.319 2.139 1.00 92.19 136 GLU A C 1
ATOM 1011 O O . GLU A 1 136 ? 8.421 -2.100 1.384 1.00 92.19 136 GLU A O 1
ATOM 1016 N N . ALA A 1 137 ? 6.892 -3.517 2.235 1.00 91.06 137 ALA A N 1
ATOM 1017 C CA . ALA A 1 137 ? 7.348 -4.679 1.493 1.00 91.06 137 ALA A CA 1
ATOM 1018 C C . ALA A 1 137 ? 7.247 -4.459 -0.030 1.00 91.06 137 ALA A C 1
ATOM 1020 O O . ALA A 1 137 ? 8.204 -4.743 -0.751 1.00 91.06 137 ALA A O 1
ATOM 1021 N N . LEU A 1 138 ? 6.158 -3.864 -0.539 1.00 91.56 138 LEU A N 1
ATOM 1022 C CA . LEU A 1 138 ? 6.022 -3.502 -1.959 1.00 91.56 138 LEU A CA 1
ATOM 1023 C C . LEU A 1 138 ? 7.125 -2.534 -2.399 1.00 91.56 138 LEU A C 1
ATOM 1025 O O . LEU A 1 138 ? 7.801 -2.769 -3.403 1.00 91.56 138 LEU A O 1
ATOM 1029 N N . LYS A 1 139 ? 7.363 -1.469 -1.627 1.00 94.44 139 LYS A N 1
ATOM 1030 C CA . LYS A 1 139 ? 8.441 -0.509 -1.896 1.00 94.44 139 LYS A CA 1
ATOM 1031 C C . LYS A 1 139 ? 9.818 -1.179 -1.842 1.00 94.44 139 LYS A C 1
ATOM 1033 O O . LYS A 1 139 ? 10.677 -0.882 -2.679 1.00 94.44 139 LYS A O 1
ATOM 1038 N N . HIS A 1 140 ? 10.043 -2.099 -0.908 1.00 92.44 140 HIS A N 1
ATOM 1039 C CA . HIS A 1 140 ? 11.275 -2.884 -0.843 1.00 92.44 140 HIS A CA 1
ATOM 1040 C C . HIS A 1 140 ? 11.445 -3.744 -2.096 1.00 92.44 140 HIS A C 1
ATOM 1042 O O . HIS A 1 140 ? 12.498 -3.719 -2.718 1.00 92.44 140 HIS A O 1
ATOM 1048 N N . CYS A 1 141 ? 10.393 -4.424 -2.533 1.00 90.31 141 CYS A N 1
ATOM 1049 C CA . CYS A 1 141 ? 10.398 -5.251 -3.733 1.00 90.31 141 CYS A CA 1
ATOM 1050 C C . CYS A 1 141 ? 10.603 -4.472 -5.038 1.00 90.31 141 CYS A C 1
ATOM 1052 O O . CYS A 1 141 ? 11.093 -5.037 -6.015 1.00 90.31 141 CYS A O 1
ATOM 1054 N N . ILE A 1 142 ? 10.235 -3.190 -5.078 1.00 90.94 142 ILE A N 1
ATOM 1055 C CA . ILE A 1 142 ? 10.497 -2.311 -6.224 1.00 90.94 142 ILE A CA 1
ATOM 1056 C C . ILE A 1 142 ? 11.958 -1.848 -6.209 1.00 90.94 142 ILE A C 1
ATOM 1058 O O . ILE A 1 142 ? 12.658 -1.982 -7.206 1.00 90.94 142 ILE A O 1
ATOM 1062 N N . THR A 1 143 ? 12.431 -1.340 -5.067 1.00 89.94 143 THR A N 1
ATOM 1063 C CA . THR A 1 143 ? 13.784 -0.765 -4.920 1.00 89.94 143 THR A CA 1
ATOM 1064 C C . THR A 1 143 ? 14.894 -1.816 -4.845 1.00 89.94 143 THR A C 1
ATOM 1066 O O . THR A 1 143 ? 16.009 -1.582 -5.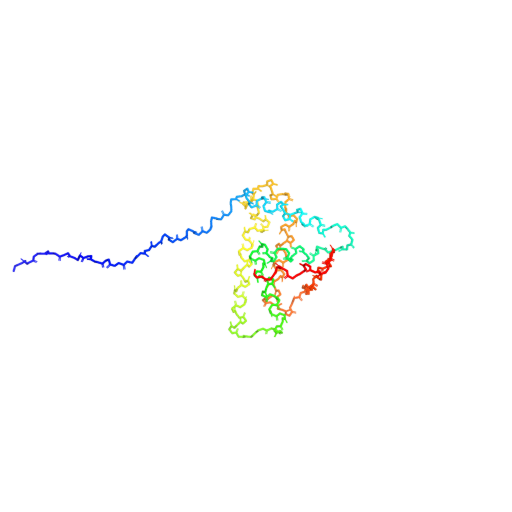294 1.00 89.94 143 THR A O 1
ATOM 1069 N N . LYS A 1 144 ? 14.603 -2.999 -4.304 1.00 88.06 144 LYS A N 1
ATOM 1070 C CA . LYS A 1 144 ? 15.542 -4.104 -4.067 1.00 88.06 144 LYS A CA 1
ATOM 1071 C C . LYS A 1 144 ? 14.900 -5.439 -4.481 1.00 88.06 144 LYS A C 1
ATOM 1073 O O . LYS A 1 144 ? 14.618 -6.281 -3.631 1.00 88.06 144 LYS A O 1
ATOM 1078 N N . PRO A 1 145 ? 14.661 -5.664 -5.785 1.00 82.12 145 PRO A N 1
ATOM 1079 C CA . PRO A 1 145 ? 13.898 -6.807 -6.287 1.00 82.12 145 PRO A CA 1
ATOM 1080 C C . PRO A 1 145 ? 14.543 -8.152 -5.949 1.00 82.12 145 PRO A C 1
ATOM 1082 O O . PRO A 1 145 ? 13.821 -9.086 -5.626 1.00 82.12 145 PRO A O 1
ATOM 1085 N N . LEU A 1 146 ? 15.879 -8.231 -5.929 1.00 81.50 146 LEU A N 1
ATOM 1086 C CA . LEU A 1 146 ? 16.621 -9.444 -5.554 1.00 81.50 146 LEU A CA 1
ATOM 1087 C C . LEU A 1 146 ? 16.439 -9.845 -4.080 1.00 81.50 146 LEU A C 1
ATOM 1089 O O . LEU A 1 146 ? 16.755 -10.966 -3.709 1.00 81.50 146 LEU A O 1
ATOM 1093 N N . ARG A 1 147 ? 15.956 -8.928 -3.233 1.00 82.88 147 ARG A N 1
ATOM 1094 C CA . ARG A 1 147 ? 15.658 -9.174 -1.813 1.00 82.88 147 ARG A CA 1
ATOM 1095 C C . ARG A 1 147 ? 14.156 -9.253 -1.542 1.00 82.88 147 ARG A C 1
ATOM 1097 O O . ARG A 1 147 ? 13.737 -9.208 -0.390 1.00 82.88 147 ARG A O 1
ATOM 1104 N N . CYS A 1 148 ? 13.340 -9.296 -2.591 1.00 83.31 148 CYS A N 1
ATOM 1105 C CA . CYS A 1 148 ? 11.899 -9.348 -2.444 1.00 83.31 148 CYS A CA 1
ATOM 1106 C C . CYS A 1 148 ? 11.452 -10.738 -1.987 1.00 83.31 148 CYS A C 1
ATOM 1108 O O . CYS A 1 148 ? 11.676 -11.717 -2.691 1.00 83.31 148 CYS A O 1
ATOM 1110 N N . THR A 1 149 ? 10.770 -10.801 -0.847 1.00 77.94 149 THR A N 1
ATOM 1111 C CA . THR A 1 149 ? 10.152 -12.024 -0.309 1.00 77.94 149 THR A CA 1
ATOM 1112 C C . THR A 1 149 ? 8.634 -12.047 -0.481 1.00 77.94 149 THR A C 1
ATOM 1114 O O . THR A 1 149 ? 7.994 -13.044 -0.157 1.00 77.94 149 THR A O 1
ATOM 1117 N N . LEU A 1 150 ? 8.039 -10.965 -1.000 1.00 79.12 150 LEU A N 1
ATOM 1118 C CA . LEU A 1 150 ? 6.622 -10.952 -1.343 1.00 79.12 150 LEU A CA 1
ATOM 1119 C C . LEU A 1 150 ? 6.369 -11.918 -2.494 1.00 79.12 150 LEU A C 1
ATOM 1121 O O . LEU A 1 150 ? 6.832 -11.684 -3.618 1.00 79.12 150 LEU A O 1
ATOM 1125 N N . LEU A 1 151 ? 5.580 -12.953 -2.203 1.00 69.88 151 LEU A N 1
ATOM 1126 C CA . LEU A 1 151 ? 4.949 -13.768 -3.227 1.00 69.88 151 LEU A CA 1
ATOM 1127 C C . LEU A 1 151 ? 4.189 -12.848 -4.175 1.00 69.88 151 LEU A C 1
ATOM 1129 O O . LEU A 1 151 ? 3.588 -11.847 -3.763 1.00 69.88 151 LEU A O 1
ATOM 1133 N N . LEU A 1 152 ? 4.275 -13.155 -5.464 1.00 61.56 152 LEU A N 1
ATOM 1134 C CA . LEU A 1 152 ? 3.481 -12.426 -6.425 1.00 61.56 152 LEU A CA 1
ATOM 1135 C C . LEU A 1 152 ? 2.004 -12.651 -6.123 1.00 61.56 152 LEU A C 1
ATOM 1137 O O . LEU A 1 152 ? 1.635 -13.800 -5.888 1.00 61.56 152 LEU A O 1
ATOM 1141 N N . PRO A 1 153 ? 1.173 -11.596 -6.174 1.00 54.84 153 PRO A N 1
ATOM 1142 C CA . PRO A 1 153 ? -0.260 -11.799 -6.137 1.00 54.84 153 PRO A CA 1
ATOM 1143 C C . PRO A 1 153 ? -0.606 -12.684 -7.331 1.00 54.84 153 PRO A C 1
ATOM 1145 O O . PRO A 1 153 ? -0.390 -12.303 -8.488 1.00 54.84 153 PRO A O 1
ATOM 1148 N N . THR A 1 154 ? -1.085 -13.895 -7.057 1.00 47.94 154 THR A N 1
ATOM 1149 C CA . THR A 1 154 ? -1.773 -14.661 -8.087 1.00 47.94 154 THR A CA 1
ATOM 1150 C C . THR A 1 154 ? -3.013 -13.854 -8.427 1.00 47.94 154 THR A C 1
ATOM 1152 O O . THR A 1 154 ? -3.710 -13.461 -7.492 1.00 47.94 154 THR A O 1
ATOM 1155 N N . PRO A 1 155 ? -3.298 -13.542 -9.705 1.00 49.84 155 PRO A N 1
ATOM 1156 C CA . PRO A 1 155 ? -4.545 -12.878 -10.034 1.00 49.84 155 PRO A CA 1
ATOM 1157 C C . PRO A 1 155 ? -5.658 -13.752 -9.477 1.00 49.84 155 PRO A C 1
ATOM 1159 O O . PRO A 1 155 ? -5.856 -14.877 -9.945 1.00 49.84 155 PRO A O 1
ATOM 1162 N N . THR A 1 156 ? -6.328 -13.263 -8.433 1.00 46.75 156 THR A N 1
ATOM 1163 C CA . THR A 1 156 ? -7.492 -13.928 -7.877 1.00 46.75 156 THR A CA 1
ATOM 1164 C C . THR A 1 156 ? -8.467 -13.991 -9.037 1.00 46.75 156 THR A C 1
ATOM 1166 O O . THR A 1 156 ? -9.027 -12.967 -9.436 1.00 46.75 156 THR A O 1
ATOM 1169 N N . LYS A 1 157 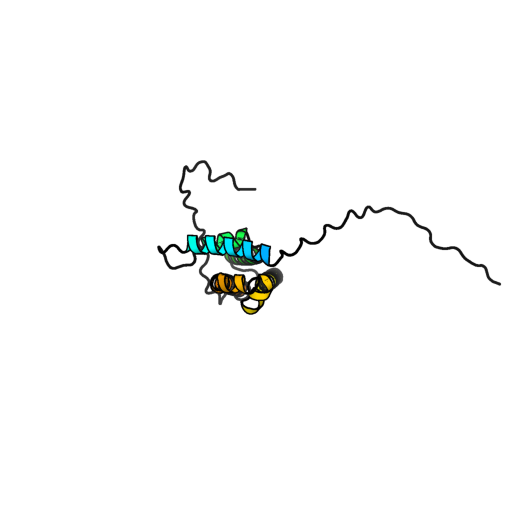? -8.619 -15.163 -9.669 1.00 43.12 157 LYS A N 1
ATOM 1170 C CA . LYS A 1 157 ? -9.748 -15.378 -10.567 1.00 43.12 157 LYS A CA 1
ATOM 1171 C C . LYS A 1 157 ? -10.945 -15.068 -9.686 1.00 43.12 157 LYS A C 1
ATOM 1173 O O . LYS A 1 157 ? -11.207 -15.828 -8.759 1.00 43.12 157 LYS A O 1
ATOM 1178 N N . ARG A 1 158 ? -11.627 -13.941 -9.918 1.00 40.28 158 ARG A N 1
ATOM 1179 C CA . ARG A 1 158 ? -12.979 -13.774 -9.397 1.00 40.28 158 ARG A CA 1
ATOM 1180 C C . ARG A 1 158 ? -13.719 -14.986 -9.927 1.00 40.28 158 ARG A C 1
ATOM 1182 O O . ARG A 1 158 ? -14.000 -15.069 -11.120 1.00 40.28 158 ARG A O 1
ATOM 1189 N N . THR A 1 159 ? -13.951 -15.968 -9.073 1.00 38.56 159 THR A N 1
ATOM 1190 C CA . THR A 1 159 ? -14.976 -16.957 -9.324 1.00 38.56 159 THR A CA 1
ATOM 1191 C C . THR A 1 159 ? -16.254 -16.136 -9.386 1.00 38.56 159 THR A C 1
ATOM 1193 O O . THR A 1 159 ? -16.738 -15.652 -8.366 1.00 38.56 159 THR A O 1
ATOM 1196 N N . CYS A 1 160 ? -16.722 -15.837 -10.606 1.00 37.09 160 CYS A N 1
ATOM 1197 C CA . CYS A 1 160 ? -18.031 -15.234 -10.807 1.00 37.09 160 CYS A CA 1
ATOM 1198 C C . CYS A 1 160 ? -19.015 -16.214 -10.135 1.00 37.09 160 CYS A C 1
ATOM 1200 O O . CYS A 1 160 ? -19.246 -17.308 -10.644 1.00 37.09 160 CYS A O 1
ATOM 1202 N N . VAL A 1 161 ? -19.528 -15.881 -8.947 1.00 42.53 161 VAL A N 1
ATOM 1203 C CA . VAL A 1 161 ? -20.629 -16.628 -8.328 1.00 42.53 161 VAL A CA 1
ATOM 1204 C C . VAL A 1 161 ? -21.894 -16.139 -9.027 1.00 42.53 161 VAL A C 1
ATOM 1206 O O . VAL A 1 161 ? -22.564 -15.225 -8.557 1.00 42.53 161 VAL A O 1
ATOM 1209 N N . GLY A 1 162 ? -22.138 -16.651 -10.235 1.00 52.94 162 GLY A N 1
ATOM 1210 C CA . GLY A 1 162 ? -23.261 -16.248 -11.081 1.00 52.94 162 GLY A CA 1
ATOM 1211 C C . GLY A 1 162 ? -23.001 -16.370 -12.584 1.00 52.94 162 GLY A C 1
ATOM 1212 O O . GLY A 1 162 ? -21.882 -16.625 -13.026 1.00 52.94 162 GLY A O 1
ATOM 1213 N N . ASP A 1 163 ? -24.076 -16.195 -13.355 1.00 41.31 163 ASP A N 1
ATOM 1214 C CA . ASP A 1 163 ? -24.161 -16.444 -14.798 1.00 41.31 163 ASP A CA 1
ATOM 1215 C C . ASP A 1 163 ? -23.087 -15.678 -15.598 1.00 41.31 163 ASP A C 1
ATOM 1217 O O . ASP A 1 163 ? -22.974 -14.449 -15.530 1.00 41.31 163 ASP A O 1
ATOM 1221 N N . ALA A 1 164 ? -22.299 -16.419 -16.382 1.00 46.22 164 ALA A N 1
ATOM 1222 C CA . ALA A 1 164 ? -21.072 -15.977 -17.053 1.00 46.22 164 ALA A CA 1
ATOM 1223 C C . ALA A 1 164 ? -21.243 -14.812 -18.054 1.00 46.22 164 ALA A C 1
ATOM 1225 O O . ALA A 1 164 ? -20.258 -14.292 -18.576 1.00 46.22 164 ALA A O 1
ATOM 1226 N N . LYS A 1 165 ? -22.474 -14.373 -18.329 1.00 50.59 165 LYS A N 1
ATOM 1227 C CA . LYS A 1 165 ? -22.774 -13.331 -19.321 1.00 50.59 165 LYS A CA 1
ATOM 1228 C C . LYS A 1 165 ? -22.541 -11.896 -18.840 1.00 50.59 165 LYS A C 1
ATOM 1230 O O . LYS A 1 165 ? -22.503 -11.002 -19.678 1.00 50.59 165 LYS A O 1
ATOM 1235 N N . ASN A 1 166 ? -22.351 -11.657 -17.539 1.00 46.94 166 ASN A N 1
ATOM 1236 C CA . ASN A 1 166 ? -22.228 -10.294 -16.995 1.00 46.94 166 ASN A CA 1
ATOM 1237 C C . ASN A 1 166 ? -20.803 -9.867 -16.593 1.00 46.94 166 ASN A C 1
ATOM 1239 O O . ASN A 1 166 ? -20.617 -8.733 -16.155 1.00 46.94 166 ASN A O 1
ATOM 1243 N N . CYS A 1 167 ? -19.780 -10.714 -16.767 1.00 50.22 167 CYS A N 1
ATOM 1244 C CA . CYS A 1 167 ? -18.415 -10.392 -16.321 1.00 50.22 167 CYS A CA 1
ATOM 1245 C C . CYS A 1 167 ? -17.666 -9.394 -17.263 1.00 50.22 167 CYS A C 1
ATOM 1247 O O . CYS A 1 167 ? -16.522 -9.061 -16.984 1.00 50.22 167 CYS A O 1
ATOM 1249 N N . ASN A 1 168 ? -18.311 -8.847 -18.313 1.00 39.34 168 ASN A N 1
ATOM 1250 C CA . ASN A 1 168 ? -17.711 -7.958 -19.337 1.00 39.34 168 ASN A CA 1
ATOM 1251 C C . ASN A 1 168 ? -18.267 -6.513 -19.381 1.00 39.34 168 ASN A C 1
ATOM 1253 O O . ASN A 1 168 ? -18.258 -5.883 -20.435 1.00 39.34 168 ASN A O 1
ATOM 1257 N N . LYS A 1 169 ? -18.788 -5.959 -18.275 1.00 36.62 169 LYS A N 1
ATOM 1258 C CA . LYS A 1 169 ? -19.312 -4.569 -18.274 1.00 36.62 169 LYS A CA 1
ATOM 1259 C C . LYS A 1 169 ? -18.601 -3.589 -17.339 1.00 36.62 169 LYS A C 1
ATOM 1261 O O . LYS A 1 169 ? -19.118 -2.509 -17.080 1.00 36.62 169 LYS A O 1
ATOM 1266 N N . ALA A 1 170 ? -17.410 -3.934 -16.863 1.00 36.25 170 ALA A N 1
ATOM 1267 C CA . ALA A 1 170 ? -16.552 -3.006 -16.129 1.00 36.25 170 ALA A CA 1
ATOM 1268 C C . ALA A 1 170 ? -15.150 -2.964 -16.751 1.00 36.25 170 ALA A C 1
ATOM 1270 O O . ALA A 1 170 ? -14.154 -3.190 -16.073 1.00 36.25 170 ALA A O 1
ATOM 1271 N N . GLU A 1 171 ? -15.094 -2.699 -18.055 1.00 40.62 171 GLU A N 1
ATOM 1272 C CA . GLU A 1 171 ? -13.891 -2.205 -18.725 1.00 40.62 171 GLU A CA 1
ATOM 1273 C C . GLU A 1 171 ? -14.251 -0.907 -19.453 1.00 40.62 171 GLU A C 1
ATOM 1275 O O . GLU A 1 171 ? -14.752 -0.939 -20.576 1.00 40.62 171 GLU A O 1
ATOM 1280 N N . LEU A 1 172 ? -14.079 0.218 -18.748 1.00 31.78 172 LEU A N 1
ATOM 1281 C CA . LEU A 1 172 ? -13.703 1.548 -19.251 1.00 31.78 172 LEU A CA 1
ATOM 1282 C C . LEU A 1 172 ? -13.415 2.475 -18.065 1.00 31.78 172 LEU A C 1
ATOM 1284 O O . LEU A 1 172 ? -14.293 2.591 -17.181 1.00 31.78 172 LEU A O 1
#

Secondary structure (DSSP, 8-state):
-------------------PPPPPP--HHHHHHHHHHHHHHHHHHTSSSSSS--HHHHHHHHHH-HHHHHHHHHHHHHHHTT---HHHHHHHHHHHHHHHHHHHHHS-TTTHHHHH-HHHHHHHHHHHHHHHHHHHHHHHHHH-GGG--PPP--------SS-GGGTTS---

Sequence (172 aa):
GEETTGTTGTSADGEGGPAAAPPAKDGPEERCGKYKLWKAEYTAAFVPSDSTVGDGFYDYLAAHYEPFGALAKLRRHLHAVGGETGKAREAIERKAVKSYKALSKDCHPDKLPRAVGAACAKEMDGMMRAVFDRAEALKHCITKPLRCTLLLPTPTKRTCVGDAKNCNKAEL

Foldseek 3Di:
DDDDDDDDDDDDDDPPDPDPDDPPDDDLARLLVVLVVLVVVQVVCVPPDDDDSAVVSLVVCLVVPVLSVLLLVLLVVCVVVVHDDDPVLVVSLVSLVVSLVVLCCDLPLVNPCVRRNDVSSVVRVVVSVVSNVVSVLSSCCSNPVVPRPDDRNDPPPPPPPDDPPPPPDPDD

Solvent-accessible surface area (backbone atoms only — not comparable to full-atom values): 10511 Å² total; per-residue (Å²): 131,89,87,82,90,83,82,93,78,89,79,89,87,77,91,75,67,81,75,77,72,74,80,77,76,72,50,34,67,57,45,33,52,53,50,52,50,50,48,51,53,44,53,65,57,51,57,92,81,70,101,46,84,38,64,66,54,57,52,49,39,37,76,76,35,65,42,52,16,52,37,53,49,52,42,52,50,39,60,75,65,76,54,67,63,71,72,63,32,53,50,50,41,53,49,33,53,52,26,47,55,56,42,51,55,60,34,28,74,91,36,20,36,78,41,29,36,59,73,49,25,70,75,41,44,71,62,31,45,54,52,42,55,50,47,51,49,42,40,42,32,57,69,40,52,96,74,44,80,75,75,75,78,68,81,75,74,75,75,69,90,60,75,84,84,66,83,79,78,85,85,130